Protein AF-A0AAU4UIJ8-F1 (afdb_monomer)

Nearest PDB structures (foldseek):
  6nci-assembly1_B  TM=4.432E-01  e=9.872E+00  Bacillus cereus ATCC 14579

Sequence (89 aa):
MSRSPRGSVTATRRHAFIPVGACWLNLQEGWWRIFRKAALAGRSFANRDDIEYATTLATDQLNAHANPWIWGRPAPSTRLLRRRYVYTV

Structure (mmCIF, N/CA/C/O backbone):
data_AF-A0AAU4UIJ8-F1
#
_entry.id   AF-A0AAU4UIJ8-F1
#
loop_
_atom_site.group_PDB
_atom_site.id
_atom_site.type_symbol
_atom_site.label_atom_id
_atom_site.label_alt_id
_atom_site.label_comp_id
_atom_site.label_asym_id
_atom_site.label_entity_id
_atom_site.label_seq_id
_atom_site.pdbx_PDB_ins_code
_atom_site.Cartn_x
_atom_site.Cartn_y
_atom_site.Cartn_z
_atom_site.occupancy
_atom_site.B_iso_or_equiv
_atom_site.auth_seq_id
_atom_site.auth_comp_id
_atom_site.auth_asym_id
_atom_site.auth_atom_id
_atom_site.pdbx_PDB_model_num
ATOM 1 N N . MET A 1 1 ? -45.424 24.522 -6.297 1.00 42.78 1 MET A N 1
ATOM 2 C CA . MET A 1 1 ? -44.789 23.437 -5.518 1.00 42.78 1 MET A CA 1
ATOM 3 C C . MET A 1 1 ? -43.430 23.146 -6.152 1.00 42.78 1 MET A C 1
ATOM 5 O O . MET A 1 1 ? -43.377 22.449 -7.149 1.00 42.78 1 MET A O 1
ATOM 9 N N . SER A 1 2 ? -42.353 23.779 -5.679 1.00 39.91 2 SER A N 1
ATOM 10 C CA . SER A 1 2 ? -40.987 23.555 -6.184 1.00 39.91 2 SER A CA 1
ATOM 11 C C . SER A 1 2 ? -40.021 23.715 -5.012 1.00 39.91 2 SER A C 1
ATOM 13 O O . SER A 1 2 ? -39.912 24.802 -4.447 1.00 39.91 2 SER A O 1
ATOM 15 N N . ARG A 1 3 ? -39.414 22.612 -4.560 1.00 43.72 3 ARG A N 1
ATOM 16 C CA . ARG A 1 3 ? -38.373 22.626 -3.524 1.00 43.72 3 ARG A CA 1
ATOM 17 C C . ARG A 1 3 ? -37.015 22.666 -4.224 1.00 43.72 3 ARG A C 1
ATOM 19 O O . ARG A 1 3 ? -36.647 21.723 -4.914 1.00 43.72 3 ARG A O 1
ATOM 26 N N . SER A 1 4 ? -36.315 23.780 -4.027 1.00 52.09 4 SER A N 1
ATOM 27 C CA . SER A 1 4 ? -34.948 24.056 -4.482 1.00 52.09 4 SER A CA 1
ATOM 28 C C . SER A 1 4 ? -33.938 23.029 -3.926 1.00 52.09 4 SER A C 1
ATOM 30 O O . SER A 1 4 ? -34.114 22.576 -2.787 1.00 52.09 4 SER A O 1
ATOM 32 N N . PRO A 1 5 ? -32.900 22.620 -4.683 1.00 57.75 5 PRO A N 1
ATOM 33 C CA . PRO A 1 5 ? -32.004 21.552 -4.268 1.00 57.75 5 PRO A CA 1
ATOM 34 C C . PRO A 1 5 ? -30.943 22.039 -3.269 1.00 57.75 5 PRO A C 1
ATOM 36 O O . PRO A 1 5 ? -30.261 23.035 -3.477 1.00 57.75 5 PRO A O 1
ATOM 39 N N . ARG A 1 6 ? -30.845 21.272 -2.176 1.00 54.88 6 ARG A N 1
ATOM 40 C CA . ARG A 1 6 ? -29.723 21.064 -1.242 1.00 54.88 6 ARG A CA 1
ATOM 41 C C . ARG A 1 6 ? -28.488 21.956 -1.447 1.00 54.88 6 ARG A C 1
ATOM 43 O O . ARG A 1 6 ? -27.760 21.804 -2.422 1.00 54.88 6 ARG A O 1
ATOM 50 N N . GLY A 1 7 ? -28.220 22.791 -0.439 1.00 53.38 7 GLY A N 1
ATOM 51 C CA . GLY A 1 7 ? -27.010 23.598 -0.322 1.00 53.38 7 GLY A CA 1
ATOM 52 C C . GLY A 1 7 ? -25.738 22.777 -0.532 1.00 53.38 7 GLY A C 1
ATOM 53 O O . GLY A 1 7 ? -25.531 21.731 0.083 1.00 53.38 7 GLY A O 1
ATOM 54 N N . SER A 1 8 ? -24.894 23.278 -1.425 1.00 57.69 8 SER A N 1
ATOM 55 C CA . SER A 1 8 ? -23.536 22.817 -1.665 1.00 57.69 8 SER A CA 1
ATOM 56 C C . SER A 1 8 ? -22.707 22.995 -0.393 1.00 57.69 8 SER A C 1
ATOM 58 O O . SER A 1 8 ? -22.346 24.113 -0.029 1.00 57.69 8 SER A O 1
ATOM 60 N N . VAL A 1 9 ? -22.420 21.895 0.303 1.00 64.94 9 VAL A N 1
ATOM 61 C CA . VAL A 1 9 ? -21.462 21.891 1.411 1.00 64.94 9 VAL A CA 1
ATOM 62 C C . VAL A 1 9 ? -20.071 22.058 0.809 1.00 64.94 9 VAL A C 1
ATOM 64 O O . VAL A 1 9 ? -19.483 21.107 0.296 1.00 64.94 9 VAL A O 1
ATOM 67 N N . THR A 1 10 ? -19.542 23.276 0.849 1.00 66.56 10 THR A N 1
ATOM 68 C CA . THR A 1 10 ? -18.139 23.537 0.533 1.00 66.56 10 THR A CA 1
ATOM 69 C C . THR A 1 10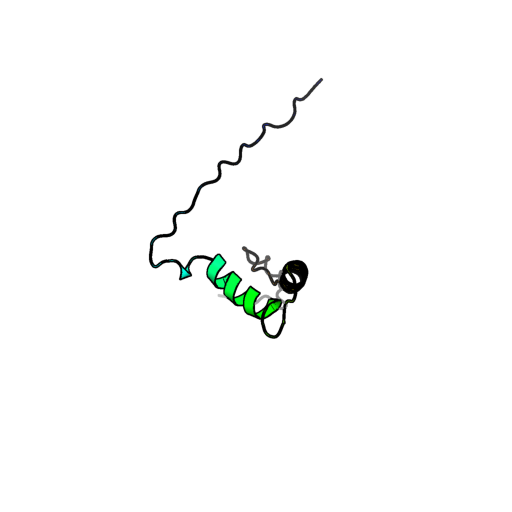 ? -17.295 22.887 1.628 1.00 66.56 10 THR A C 1
ATOM 71 O O . THR A 1 10 ? -17.204 23.395 2.743 1.00 66.56 10 THR A O 1
ATOM 74 N N . ALA A 1 11 ? -16.726 21.713 1.354 1.00 73.12 11 ALA A N 1
ATOM 75 C CA . ALA A 1 11 ? -15.867 21.023 2.307 1.00 73.12 11 ALA A CA 1
ATOM 76 C C . ALA A 1 11 ? -14.554 21.807 2.482 1.00 73.12 11 ALA A C 1
ATOM 78 O O . ALA A 1 11 ? -13.641 21.705 1.662 1.00 73.12 11 ALA A O 1
ATOM 79 N N . THR A 1 12 ? -14.447 22.599 3.550 1.00 78.25 12 THR A N 1
ATOM 80 C CA . THR A 1 12 ? -13.202 23.286 3.914 1.00 78.25 12 THR A CA 1
ATOM 81 C C . THR A 1 12 ? -12.149 22.250 4.310 1.00 78.25 12 THR A C 1
ATOM 83 O O . THR A 1 12 ? -12.187 21.706 5.416 1.00 78.25 12 THR A O 1
ATOM 86 N N . ARG A 1 13 ? -11.197 21.959 3.413 1.00 81.12 13 ARG A N 1
ATOM 87 C CA . ARG A 1 13 ? -10.030 21.125 3.740 1.00 81.12 13 ARG A CA 1
ATOM 88 C C . ARG A 1 13 ? -9.180 21.837 4.786 1.00 81.12 13 ARG A C 1
ATOM 90 O O . ARG A 1 13 ? -8.726 22.955 4.566 1.00 81.12 13 ARG A O 1
ATOM 97 N N . ARG A 1 14 ? -8.936 21.165 5.909 1.00 84.19 14 ARG A N 1
ATOM 98 C CA . ARG A 1 14 ? -7.965 21.602 6.915 1.00 84.19 14 ARG A CA 1
ATOM 99 C C . ARG A 1 14 ? -6.646 20.888 6.652 1.00 84.19 14 ARG A C 1
ATOM 1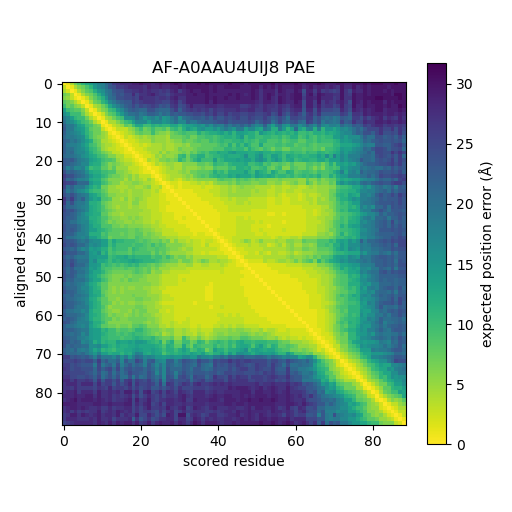01 O O . ARG A 1 14 ? -6.622 19.666 6.532 1.00 84.19 14 ARG A O 1
ATOM 108 N N . HIS A 1 15 ? -5.572 21.655 6.523 1.00 82.69 15 HIS A N 1
ATOM 109 C CA . HIS A 1 15 ? -4.228 21.117 6.362 1.00 82.69 15 HIS A CA 1
ATOM 110 C C . HIS A 1 15 ? -3.652 20.750 7.734 1.00 82.69 15 HIS A C 1
ATOM 112 O O . HIS A 1 15 ? -3.697 21.562 8.657 1.00 82.69 15 HIS A O 1
ATOM 118 N N . ALA A 1 16 ? -3.117 19.536 7.864 1.00 82.12 16 ALA A N 1
ATOM 119 C CA . ALA A 1 16 ? -2.392 19.099 9.050 1.00 82.12 16 ALA A CA 1
ATOM 120 C C . ALA A 1 16 ? -0.888 19.258 8.799 1.00 82.12 16 ALA A C 1
ATOM 122 O O . ALA A 1 16 ? -0.320 18.559 7.962 1.00 82.12 16 ALA A O 1
ATOM 123 N N . PHE A 1 17 ? -0.260 20.191 9.513 1.00 85.75 17 PHE A N 1
ATOM 124 C CA . PHE A 1 17 ? 1.188 20.375 9.481 1.00 85.75 17 PHE A CA 1
ATOM 125 C C . PHE A 1 17 ? 1.885 19.234 10.235 1.00 85.75 17 PHE A C 1
ATOM 127 O O . PHE A 1 17 ? 1.470 18.880 11.340 1.00 85.75 17 PHE A O 1
ATOM 134 N N . ILE A 1 18 ? 2.955 18.682 9.656 1.00 81.94 18 ILE A N 1
ATOM 135 C CA . ILE A 1 18 ? 3.790 17.657 10.294 1.00 81.94 18 ILE A CA 1
ATOM 136 C C . ILE A 1 18 ? 5.120 18.310 10.691 1.00 81.94 18 ILE A C 1
ATOM 138 O O . ILE A 1 18 ? 5.849 18.764 9.807 1.00 81.94 18 ILE A O 1
ATOM 142 N N . PRO A 1 19 ? 5.459 18.372 11.990 1.00 82.56 19 PRO A N 1
ATOM 143 C CA . PRO A 1 19 ? 6.715 18.958 12.431 1.00 82.56 19 PRO A CA 1
ATOM 144 C C . PRO A 1 19 ? 7.918 18.099 12.020 1.00 82.56 19 PRO A C 1
ATOM 146 O O . PRO A 1 19 ? 7.823 16.884 11.821 1.00 82.56 19 PRO A O 1
ATOM 149 N N . VAL A 1 20 ? 9.081 18.740 11.924 1.00 82.50 20 VAL A N 1
ATOM 150 C CA . VAL A 1 20 ? 10.352 18.071 11.618 1.00 82.50 20 VAL A CA 1
ATOM 151 C C . VAL A 1 20 ? 10.641 16.999 12.679 1.00 82.50 20 VAL A C 1
ATOM 153 O O . VAL A 1 20 ? 10.456 17.231 13.870 1.00 82.50 20 VAL A O 1
ATOM 156 N N . GLY A 1 21 ? 11.056 15.803 12.247 1.00 80.12 21 GLY A N 1
ATOM 157 C CA . GLY A 1 21 ? 11.305 14.651 13.128 1.00 80.12 21 GLY A CA 1
ATOM 158 C C . GLY A 1 21 ? 10.071 13.795 13.443 1.00 80.12 21 GLY A C 1
ATOM 159 O O . GLY A 1 21 ? 10.212 12.686 13.952 1.00 80.12 21 GLY A O 1
ATOM 160 N N . ALA A 1 22 ? 8.868 14.242 13.070 1.00 82.81 22 ALA A N 1
ATOM 161 C CA . ALA A 1 22 ? 7.635 13.465 13.194 1.00 82.81 22 ALA A CA 1
ATOM 162 C C . ALA A 1 22 ? 7.250 12.723 11.900 1.00 82.81 22 ALA A C 1
ATOM 164 O O . ALA A 1 22 ? 6.101 12.317 11.741 1.00 82.81 22 ALA A O 1
ATOM 165 N N . CYS A 1 23 ? 8.188 12.515 10.964 1.00 78.00 23 CYS A N 1
ATOM 166 C CA . CYS A 1 23 ? 7.898 11.812 9.705 1.00 78.00 23 CYS A CA 1
ATOM 167 C C . CYS A 1 23 ? 7.420 10.367 9.925 1.00 78.00 23 CYS A C 1
ATOM 169 O O . CYS A 1 23 ? 6.697 9.834 9.095 1.00 78.00 23 CYS A O 1
ATOM 171 N N . TRP A 1 24 ? 7.737 9.757 11.071 1.00 76.69 24 TRP A N 1
ATOM 172 C CA . TRP A 1 24 ? 7.239 8.435 11.455 1.00 76.69 24 TRP A CA 1
ATOM 173 C C . TRP A 1 24 ? 5.721 8.403 11.715 1.00 76.69 24 TRP A C 1
ATOM 175 O O . TRP A 1 24 ? 5.117 7.337 11.622 1.00 76.69 24 TRP A O 1
ATOM 185 N N . LEU A 1 25 ? 5.093 9.556 11.999 1.00 75.94 25 LEU A N 1
ATOM 186 C CA . LEU A 1 25 ? 3.631 9.706 12.050 1.00 75.94 25 LEU A CA 1
ATOM 187 C C . LEU A 1 25 ? 3.013 9.858 10.655 1.00 75.94 25 LEU A C 1
ATOM 189 O O . LEU A 1 25 ? 1.791 9.804 10.509 1.00 75.94 25 LEU A O 1
ATOM 193 N N . ASN A 1 26 ? 3.832 10.064 9.621 1.00 83.69 26 ASN A N 1
ATOM 194 C CA . ASN A 1 26 ? 3.342 10.179 8.264 1.00 83.69 26 ASN A CA 1
ATOM 195 C C . ASN A 1 26 ? 3.009 8.785 7.717 1.00 83.69 26 ASN A C 1
ATOM 197 O O . ASN A 1 26 ? 3.882 7.954 7.466 1.00 83.69 26 ASN A O 1
ATOM 201 N N . LEU A 1 27 ? 1.719 8.555 7.476 1.00 83.06 27 LEU A N 1
ATOM 202 C CA . LEU A 1 27 ? 1.214 7.332 6.860 1.00 83.06 27 LEU A CA 1
ATOM 203 C C . LEU A 1 27 ? 1.869 7.038 5.497 1.00 83.06 27 LEU A C 1
ATOM 205 O O . LEU A 1 27 ? 1.997 5.872 5.128 1.00 83.06 27 LEU A O 1
ATOM 209 N N . GLN A 1 28 ? 2.316 8.066 4.770 1.00 85.81 28 GLN A N 1
ATOM 210 C CA . GLN A 1 28 ? 2.985 7.923 3.475 1.00 85.81 28 GLN A CA 1
ATOM 211 C C . GLN A 1 28 ? 4.286 7.119 3.591 1.00 85.81 28 GLN A C 1
ATOM 213 O O . GLN A 1 28 ? 4.535 6.272 2.739 1.00 85.81 28 GLN A O 1
ATOM 218 N N . GLU A 1 29 ? 5.074 7.299 4.656 1.00 87.31 29 GLU A N 1
ATOM 219 C CA . GLU A 1 29 ? 6.328 6.551 4.859 1.00 87.31 29 GLU A CA 1
ATOM 220 C C . GLU A 1 29 ? 6.061 5.059 5.094 1.00 87.31 29 GLU A C 1
ATOM 222 O O . GLU A 1 29 ? 6.673 4.177 4.479 1.00 87.31 29 GLU A O 1
ATOM 227 N N . GLY A 1 30 ? 5.084 4.761 5.958 1.00 89.12 30 GLY A N 1
ATOM 228 C CA . GLY A 1 30 ? 4.646 3.390 6.220 1.00 89.12 30 GLY A CA 1
ATOM 229 C C . GLY A 1 30 ? 4.091 2.721 4.963 1.00 89.12 30 GLY A C 1
ATOM 230 O O . GLY A 1 30 ? 4.432 1.571 4.665 1.00 89.12 30 GLY A O 1
ATOM 231 N N . TRP A 1 31 ? 3.293 3.462 4.196 1.00 89.81 31 TRP A N 1
ATOM 232 C CA . TRP A 1 31 ? 2.728 2.992 2.939 1.00 89.81 31 TRP A CA 1
ATOM 233 C C . TRP A 1 31 ? 3.804 2.700 1.893 1.00 89.81 31 TRP A C 1
ATOM 235 O O . TRP A 1 31 ? 3.806 1.616 1.308 1.00 89.81 31 TRP A O 1
ATOM 245 N N . TRP A 1 32 ? 4.789 3.586 1.734 1.00 91.88 32 TRP A N 1
ATOM 246 C CA . TRP A 1 32 ? 5.906 3.375 0.812 1.00 91.88 32 TRP A CA 1
ATOM 247 C C . TRP A 1 32 ? 6.694 2.107 1.115 1.00 91.88 32 TRP A C 1
ATOM 249 O O . TRP A 1 32 ? 7.129 1.404 0.198 1.00 91.88 32 TRP A O 1
ATOM 259 N N . ARG A 1 33 ? 6.878 1.770 2.393 1.00 92.12 33 ARG A N 1
ATOM 260 C CA . ARG A 1 33 ? 7.549 0.522 2.770 1.00 92.12 33 ARG A CA 1
ATOM 261 C C . ARG A 1 33 ? 6.770 -0.712 2.306 1.00 92.12 33 ARG A C 1
ATOM 263 O O . ARG A 1 33 ? 7.383 -1.648 1.794 1.00 92.12 33 ARG A O 1
ATOM 270 N N . ILE A 1 34 ? 5.448 -0.711 2.473 1.00 92.62 34 ILE A N 1
ATOM 271 C CA . ILE A 1 34 ? 4.572 -1.814 2.045 1.00 92.62 34 ILE A CA 1
ATOM 272 C C . ILE A 1 34 ? 4.562 -1.910 0.518 1.00 92.62 34 ILE A C 1
ATOM 274 O O . ILE A 1 34 ? 4.813 -2.980 -0.035 1.00 92.62 34 ILE A O 1
ATOM 278 N N . PHE A 1 35 ? 4.356 -0.780 -0.155 1.00 92.50 35 PHE A N 1
ATOM 279 C CA . PHE A 1 35 ? 4.286 -0.701 -1.606 1.00 92.50 35 PHE A CA 1
ATOM 280 C C . PHE A 1 35 ? 5.567 -1.193 -2.283 1.00 92.50 35 PHE A C 1
ATOM 282 O O . PHE A 1 35 ? 5.503 -2.040 -3.169 1.00 92.50 35 PHE A O 1
ATOM 289 N N . ARG A 1 36 ? 6.750 -0.747 -1.835 1.00 93.50 36 ARG A N 1
ATOM 290 C CA . ARG A 1 36 ? 8.026 -1.196 -2.423 1.00 93.50 36 ARG A CA 1
ATOM 291 C C . ARG A 1 36 ? 8.202 -2.709 -2.331 1.00 93.50 36 ARG A C 1
ATOM 293 O O . ARG A 1 36 ? 8.696 -3.324 -3.271 1.00 93.50 36 ARG A O 1
ATOM 300 N N . LYS A 1 37 ? 7.771 -3.311 -1.219 1.00 94.19 37 LYS A N 1
ATOM 301 C CA . LYS A 1 37 ? 7.813 -4.765 -1.038 1.00 94.19 37 LYS A CA 1
ATOM 302 C C . LYS A 1 37 ? 6.825 -5.488 -1.959 1.00 94.19 37 LYS A C 1
ATOM 304 O O . LYS A 1 37 ? 7.167 -6.541 -2.478 1.00 94.19 37 LYS A O 1
ATOM 309 N N . ALA A 1 38 ? 5.621 -4.950 -2.138 1.00 93.12 38 ALA A N 1
ATOM 310 C CA . ALA A 1 38 ? 4.569 -5.590 -2.926 1.00 93.12 38 ALA A CA 1
ATOM 311 C C . ALA A 1 38 ? 4.761 -5.415 -4.444 1.00 93.12 38 ALA A C 1
ATOM 313 O O . ALA A 1 38 ? 4.630 -6.375 -5.201 1.00 93.12 38 ALA A O 1
ATOM 314 N N . ALA A 1 39 ? 5.087 -4.200 -4.884 1.00 93.12 39 ALA A N 1
ATOM 315 C CA . ALA A 1 39 ? 5.098 -3.821 -6.294 1.00 93.12 39 ALA A CA 1
ATOM 316 C C . ALA A 1 39 ? 6.483 -3.933 -6.946 1.00 93.12 39 ALA A C 1
ATOM 318 O O . ALA A 1 39 ? 6.589 -4.351 -8.096 1.00 93.12 39 ALA A O 1
ATOM 319 N N . LEU A 1 40 ? 7.547 -3.553 -6.227 1.00 92.12 40 LEU A N 1
ATOM 320 C CA . LEU A 1 40 ? 8.862 -3.303 -6.837 1.00 92.12 40 LEU A CA 1
ATOM 321 C C . LEU A 1 40 ? 9.902 -4.388 -6.535 1.00 92.12 40 LEU A C 1
ATOM 323 O O . LEU A 1 40 ? 10.832 -4.587 -7.314 1.00 92.12 40 LEU A O 1
ATOM 327 N N . ALA A 1 41 ? 9.775 -5.095 -5.411 1.00 92.75 41 ALA A N 1
ATOM 328 C CA . ALA A 1 41 ? 10.747 -6.106 -5.015 1.00 92.75 41 ALA A CA 1
ATOM 329 C C . ALA A 1 41 ? 10.813 -7.256 -6.038 1.00 92.75 41 ALA A C 1
ATOM 331 O O . ALA A 1 41 ? 9.814 -7.916 -6.319 1.00 92.75 41 ALA A O 1
ATOM 332 N N . GLY A 1 42 ? 12.010 -7.497 -6.584 1.00 88.31 42 GLY A N 1
ATOM 333 C CA . GLY A 1 42 ? 12.276 -8.599 -7.514 1.00 88.31 42 GLY A CA 1
ATOM 334 C C . GLY A 1 42 ? 11.719 -8.411 -8.930 1.00 88.31 42 GLY A C 1
ATOM 335 O O . GLY A 1 42 ? 11.725 -9.370 -9.698 1.00 88.31 42 GLY A O 1
ATOM 336 N N . ARG A 1 43 ? 11.233 -7.214 -9.290 1.00 87.25 43 ARG A N 1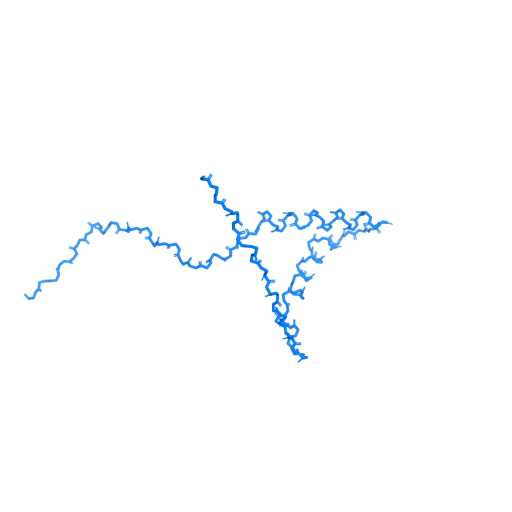
ATOM 337 C CA . ARG A 1 43 ? 10.817 -6.881 -10.662 1.00 87.25 43 ARG A CA 1
ATOM 338 C C . ARG A 1 43 ? 11.884 -6.041 -11.362 1.00 87.25 43 ARG A C 1
ATOM 340 O O . ARG A 1 43 ? 12.510 -5.186 -10.743 1.00 87.25 43 ARG A O 1
ATOM 347 N N . SER A 1 44 ? 12.058 -6.284 -12.659 1.00 90.38 44 SER A N 1
ATOM 348 C CA . SER A 1 44 ? 12.780 -5.390 -13.565 1.00 90.38 44 SER A CA 1
ATOM 349 C C . SER A 1 44 ? 11.754 -4.630 -14.398 1.00 90.38 44 SER A C 1
ATOM 351 O O . SER A 1 44 ? 10.785 -5.233 -14.856 1.00 90.38 44 SER A O 1
ATOM 353 N N . PHE A 1 45 ? 11.961 -3.329 -14.572 1.00 92.06 45 PHE A N 1
ATOM 354 C CA . PHE A 1 45 ? 11.071 -2.449 -15.325 1.00 92.06 45 PHE A CA 1
ATOM 355 C C . PHE A 1 45 ? 11.819 -1.956 -16.559 1.00 92.06 45 PHE A C 1
ATOM 357 O O . PHE A 1 45 ? 12.924 -1.424 -16.429 1.00 92.06 45 PHE A O 1
ATOM 364 N N . ALA A 1 46 ? 11.245 -2.150 -17.743 1.00 91.75 46 ALA A N 1
ATOM 365 C CA . ALA A 1 46 ? 11.840 -1.698 -18.997 1.00 91.75 46 ALA A CA 1
ATOM 366 C C . ALA A 1 46 ? 11.288 -0.332 -19.416 1.00 91.75 46 ALA A C 1
ATOM 368 O O . ALA A 1 46 ? 11.969 0.438 -20.094 1.00 91.75 46 ALA A O 1
ATOM 369 N N . ASN A 1 47 ? 10.058 -0.025 -19.009 1.00 93.00 47 ASN A N 1
ATOM 370 C CA . ASN A 1 47 ? 9.369 1.200 -19.379 1.00 93.00 47 ASN A CA 1
ATOM 371 C C . ASN A 1 47 ? 8.501 1.730 -18.221 1.00 93.00 47 ASN A C 1
ATOM 373 O O . ASN A 1 47 ? 8.372 1.124 -17.155 1.00 93.00 47 ASN A O 1
ATOM 377 N N . ARG A 1 48 ? 7.926 2.917 -18.429 1.00 94.38 48 ARG A N 1
ATOM 378 C CA . ARG A 1 48 ? 7.023 3.557 -17.466 1.00 94.38 48 ARG A CA 1
ATOM 379 C C . ARG A 1 48 ? 5.747 2.739 -17.242 1.00 94.38 48 ARG A C 1
ATOM 381 O O . ARG A 1 48 ? 5.261 2.689 -16.114 1.00 94.38 48 ARG A O 1
ATOM 388 N N . ASP A 1 49 ? 5.229 2.117 -18.291 1.00 95.69 49 ASP A N 1
ATOM 389 C CA . ASP A 1 49 ? 3.958 1.394 -18.255 1.00 95.69 49 ASP A CA 1
ATOM 390 C C . ASP A 1 49 ? 4.056 0.150 -17.361 1.00 95.69 49 ASP A C 1
ATOM 392 O O . ASP A 1 49 ? 3.118 -0.164 -16.633 1.00 95.69 49 ASP A O 1
ATOM 396 N N . ASP A 1 50 ? 5.227 -0.492 -17.304 1.00 93.44 50 ASP A N 1
ATOM 397 C CA . ASP A 1 50 ? 5.516 -1.607 -16.401 1.00 93.44 50 ASP A CA 1
ATOM 398 C C . ASP A 1 50 ? 5.404 -1.174 -14.929 1.00 93.44 50 ASP A C 1
ATOM 400 O O . ASP A 1 50 ? 4.918 -1.927 -14.080 1.00 93.44 50 ASP A O 1
ATOM 404 N N . ILE A 1 51 ? 5.841 0.052 -14.616 1.00 93.50 51 ILE A N 1
ATOM 405 C CA . ILE A 1 51 ? 5.743 0.625 -13.267 1.00 93.50 51 ILE A CA 1
ATOM 406 C C . ILE A 1 51 ? 4.282 0.931 -12.942 1.00 93.50 51 ILE A C 1
ATOM 408 O O . ILE A 1 51 ? 3.822 0.607 -11.846 1.00 93.50 51 ILE A O 1
ATOM 412 N N . GLU A 1 52 ? 3.538 1.532 -13.871 1.00 95.81 52 GLU A N 1
ATOM 413 C CA . GLU A 1 52 ? 2.114 1.840 -13.692 1.00 95.81 52 GLU A CA 1
ATOM 414 C C . GLU A 1 52 ? 1.280 0.567 -13.505 1.00 95.81 52 GLU A C 1
ATOM 416 O O . GLU A 1 52 ? 0.466 0.472 -12.578 1.00 95.81 52 GLU A O 1
ATOM 421 N N . TYR A 1 53 ? 1.559 -0.455 -14.311 1.00 95.50 53 TYR A N 1
ATOM 422 C CA . TYR A 1 53 ? 0.934 -1.764 -14.201 1.00 95.50 53 TYR A CA 1
ATOM 423 C C . TYR A 1 53 ? 1.245 -2.430 -12.857 1.00 95.50 53 TYR A C 1
ATOM 425 O O . TYR A 1 53 ? 0.327 -2.834 -12.140 1.00 95.50 53 TYR A O 1
ATOM 433 N N . ALA A 1 54 ? 2.521 -2.497 -12.460 1.00 95.44 54 ALA A N 1
ATOM 434 C CA . ALA A 1 54 ? 2.907 -3.077 -11.174 1.00 95.44 54 ALA A CA 1
ATOM 435 C C . ALA A 1 54 ? 2.318 -2.302 -9.986 1.00 95.44 54 ALA A C 1
ATOM 437 O O . ALA A 1 54 ? 1.936 -2.906 -8.981 1.00 95.44 54 ALA A O 1
ATOM 438 N N . THR A 1 55 ? 2.201 -0.978 -10.110 1.00 95.00 55 THR A N 1
ATOM 439 C CA . THR A 1 55 ? 1.579 -0.114 -9.100 1.00 95.00 55 THR A CA 1
ATOM 440 C C . THR A 1 55 ? 0.102 -0.438 -8.932 1.00 95.00 55 THR A C 1
ATOM 442 O O . THR A 1 55 ? -0.363 -0.620 -7.803 1.00 95.00 55 THR A O 1
ATOM 445 N N . THR A 1 56 ? -0.621 -0.533 -10.048 1.00 96.12 56 THR A N 1
ATOM 446 C CA . THR A 1 56 ? -2.054 -0.840 -10.073 1.00 96.12 56 THR A CA 1
ATOM 447 C C . THR A 1 56 ? -2.305 -2.226 -9.493 1.00 96.12 56 THR A C 1
ATOM 449 O O . THR A 1 56 ? -3.032 -2.361 -8.512 1.00 96.12 56 THR A O 1
ATOM 452 N N . LEU A 1 57 ? -1.591 -3.236 -9.997 1.00 96.00 57 LEU A N 1
ATOM 453 C CA . LEU A 1 57 ? -1.722 -4.619 -9.547 1.00 96.00 57 LEU A CA 1
ATOM 454 C C . LEU A 1 57 ? -1.440 -4.777 -8.046 1.00 96.00 57 LEU A C 1
ATOM 456 O O . LEU A 1 57 ? -2.204 -5.430 -7.336 1.00 96.00 57 LEU A O 1
ATOM 460 N N . ALA A 1 58 ? -0.352 -4.186 -7.545 1.00 94.50 58 ALA A N 1
ATOM 461 C CA . ALA A 1 58 ? -0.014 -4.266 -6.126 1.00 94.50 58 ALA A CA 1
ATOM 462 C C . ALA A 1 58 ? -1.046 -3.545 -5.251 1.00 94.50 58 ALA A C 1
ATOM 464 O O . ALA A 1 58 ? -1.373 -4.022 -4.165 1.00 94.50 58 ALA A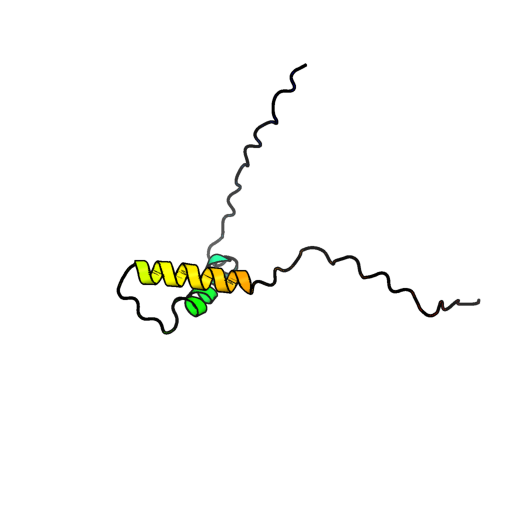 O 1
ATOM 465 N N . THR A 1 59 ? -1.569 -2.412 -5.720 1.00 94.88 59 THR A N 1
ATOM 466 C CA . THR A 1 59 ? -2.610 -1.660 -5.010 1.00 94.88 59 THR A CA 1
ATOM 467 C C . THR A 1 59 ? -3.902 -2.466 -4.922 1.00 94.88 59 THR A C 1
ATOM 469 O O . THR A 1 59 ? -4.464 -2.592 -3.833 1.00 94.88 59 THR A O 1
ATOM 472 N N . ASP A 1 60 ? -4.328 -3.084 -6.022 1.00 95.69 60 ASP A N 1
ATOM 473 C CA . ASP A 1 60 ? -5.517 -3.938 -6.064 1.00 95.69 60 ASP A CA 1
ATOM 474 C C . ASP A 1 60 ? -5.379 -5.147 -5.137 1.00 95.69 60 ASP A C 1
ATOM 476 O O . ASP A 1 60 ? -6.284 -5.438 -4.355 1.00 95.69 60 ASP A O 1
ATOM 480 N N . GLN A 1 61 ? -4.219 -5.808 -5.148 1.00 93.62 61 GLN A N 1
ATOM 481 C CA . GLN A 1 61 ? -3.928 -6.920 -4.240 1.00 93.62 61 GLN A CA 1
ATOM 482 C C . GLN A 1 61 ? -3.964 -6.483 -2.771 1.00 93.62 61 GLN A C 1
ATOM 484 O O . GLN A 1 61 ? -4.578 -7.150 -1.936 1.00 93.62 61 GLN A O 1
ATOM 489 N N . LEU A 1 62 ? -3.334 -5.353 -2.438 1.00 92.69 62 LEU A N 1
ATOM 490 C CA . LEU A 1 62 ? -3.329 -4.828 -1.071 1.00 92.69 62 LEU A CA 1
ATOM 491 C C . LEU A 1 62 ? -4.738 -4.445 -0.604 1.00 92.69 62 LEU A C 1
ATOM 493 O O . LEU A 1 62 ? -5.080 -4.716 0.546 1.00 92.69 62 LEU A O 1
ATOM 497 N N . ASN A 1 63 ? -5.565 -3.881 -1.486 1.00 91.12 63 ASN A N 1
ATOM 498 C CA . ASN A 1 63 ? -6.960 -3.554 -1.189 1.00 91.12 63 ASN A CA 1
ATOM 499 C C . ASN A 1 63 ? -7.830 -4.807 -1.029 1.00 91.12 63 ASN A C 1
ATOM 501 O O . ASN A 1 63 ? -8.639 -4.868 -0.106 1.00 91.12 63 ASN A O 1
ATOM 505 N N . ALA A 1 64 ? -7.644 -5.824 -1.873 1.00 93.88 64 ALA A N 1
ATOM 506 C CA . ALA A 1 64 ? -8.387 -7.083 -1.792 1.00 93.88 64 ALA A CA 1
ATOM 507 C C . ALA A 1 64 ? -8.115 -7.846 -0.484 1.00 93.88 64 ALA A C 1
ATOM 509 O O . ALA A 1 64 ? -8.997 -8.527 0.037 1.00 93.88 64 ALA A O 1
ATOM 510 N N . HIS A 1 65 ? -6.904 -7.717 0.062 1.00 89.19 65 HIS A N 1
ATOM 511 C CA . HIS A 1 65 ? -6.504 -8.335 1.327 1.00 89.19 65 HIS A CA 1
ATOM 512 C C . HIS A 1 65 ? -6.594 -7.391 2.536 1.00 89.19 65 HIS A C 1
ATOM 514 O O . HIS A 1 65 ? -6.196 -7.770 3.644 1.00 89.19 65 HIS A O 1
ATOM 520 N N . ALA A 1 66 ? -7.098 -6.168 2.356 1.00 88.00 66 ALA A N 1
ATOM 521 C CA . ALA A 1 66 ? -7.219 -5.215 3.445 1.00 88.00 66 ALA A CA 1
ATOM 522 C C . ALA A 1 66 ? -8.264 -5.701 4.459 1.00 88.00 66 ALA A C 1
ATOM 524 O O . ALA A 1 66 ? -9.431 -5.896 4.133 1.00 88.00 66 ALA A O 1
ATOM 525 N N . ASN A 1 67 ? -7.846 -5.842 5.718 1.00 84.44 67 ASN A N 1
ATOM 526 C CA . ASN A 1 67 ? -8.744 -6.051 6.851 1.00 84.44 67 ASN A CA 1
ATOM 527 C C . ASN A 1 67 ? -8.872 -4.727 7.610 1.00 84.44 67 ASN A C 1
ATOM 529 O O . ASN A 1 67 ? -8.076 -4.472 8.521 1.00 84.44 67 ASN A O 1
ATOM 533 N N . PRO A 1 68 ? -9.802 -3.840 7.210 1.00 81.50 68 PRO A N 1
ATOM 534 C CA . PRO A 1 68 ? -9.921 -2.533 7.827 1.00 81.50 68 PRO A CA 1
ATOM 535 C C . PRO A 1 68 ? -10.299 -2.692 9.297 1.00 81.50 68 PRO A C 1
ATOM 537 O O . PRO A 1 68 ? -11.237 -3.407 9.653 1.00 81.50 68 PRO A O 1
ATOM 540 N N . TRP A 1 69 ? -9.577 -1.984 10.159 1.00 73.31 69 TRP A N 1
ATOM 541 C CA . TRP A 1 69 ? -9.992 -1.834 11.542 1.00 73.31 69 TRP A CA 1
ATOM 542 C C . TRP A 1 69 ? -11.264 -0.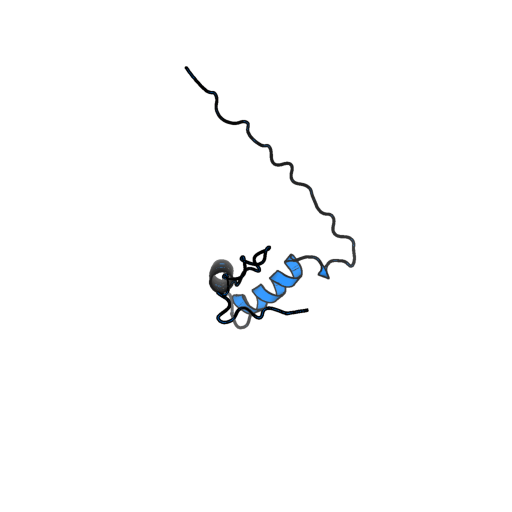985 11.584 1.00 73.31 69 TRP A C 1
ATOM 544 O O . TRP A 1 69 ? -11.237 0.218 11.313 1.00 73.31 69 TRP A O 1
ATOM 554 N N . ILE A 1 70 ? -12.387 -1.617 11.913 1.00 79.06 70 ILE A N 1
ATOM 555 C CA . ILE A 1 70 ? -13.672 -0.938 12.055 1.00 79.06 70 ILE A CA 1
ATOM 556 C C . ILE A 1 70 ? -13.678 -0.219 13.406 1.00 79.06 70 ILE A C 1
ATOM 558 O O . ILE A 1 70 ? -13.528 -0.835 14.462 1.00 79.06 70 ILE A O 1
ATOM 562 N N . TRP A 1 71 ? -13.850 1.101 13.381 1.00 76.56 71 TRP A N 1
ATOM 563 C CA . TRP A 1 71 ? -14.078 1.869 14.600 1.00 76.56 71 TRP A CA 1
ATOM 564 C C . TRP A 1 71 ? -15.466 1.553 15.167 1.00 76.56 71 TRP A C 1
ATOM 566 O O . TRP A 1 71 ? -16.478 1.751 14.501 1.00 76.56 71 TRP A O 1
ATOM 576 N N . GLY A 1 72 ? -15.492 1.076 16.414 1.00 77.06 72 GLY A N 1
ATOM 577 C CA . GLY A 1 72 ? -16.692 0.590 17.097 1.00 77.06 72 GLY A CA 1
ATOM 578 C C . GLY A 1 72 ? -16.700 -0.935 17.181 1.00 77.06 72 GLY A C 1
ATOM 579 O O . GLY A 1 72 ? -16.567 -1.630 16.178 1.00 77.06 72 GLY A O 1
ATOM 580 N N . ARG A 1 73 ? -16.846 -1.484 18.395 1.00 65.69 73 ARG A N 1
ATOM 581 C CA . ARG A 1 73 ? -17.095 -2.923 18.533 1.00 65.69 73 ARG A CA 1
ATOM 582 C C . ARG A 1 73 ? -18.483 -3.206 17.948 1.00 65.69 73 ARG A C 1
ATOM 584 O O . ARG A 1 73 ? -19.425 -2.541 18.386 1.00 65.69 73 ARG A O 1
ATOM 591 N N . PRO A 1 74 ? -18.652 -4.170 17.023 1.00 71.81 74 PRO A N 1
ATOM 592 C CA . PRO A 1 74 ? -19.989 -4.670 16.735 1.00 71.81 74 PRO A CA 1
ATOM 593 C C . PRO A 1 74 ? -20.617 -5.107 18.061 1.00 71.81 74 PRO A C 1
ATOM 595 O O . PRO A 1 74 ? -19.921 -5.661 18.922 1.00 71.81 74 PRO A O 1
ATOM 598 N N . ALA A 1 75 ? -21.900 -4.791 18.258 1.00 73.62 75 ALA A N 1
ATOM 599 C CA . ALA A 1 75 ? -22.604 -5.166 19.476 1.00 73.62 75 ALA A CA 1
ATOM 600 C C . ALA A 1 75 ? -22.372 -6.669 19.718 1.00 73.62 75 ALA A C 1
ATOM 602 O O . ALA A 1 75 ? -22.583 -7.458 18.790 1.00 73.62 75 ALA A O 1
ATOM 603 N N . PRO A 1 76 ? -21.879 -7.079 20.904 1.00 75.44 76 PRO A N 1
ATOM 604 C CA . PRO A 1 76 ? -21.675 -8.489 21.191 1.00 75.44 76 PRO A CA 1
ATOM 605 C C . PRO A 1 76 ? -22.974 -9.230 20.895 1.00 75.44 76 PRO A C 1
ATOM 607 O O . PRO A 1 76 ? -24.032 -8.790 21.348 1.00 75.44 76 PRO A O 1
ATOM 610 N N . SER A 1 77 ? -22.909 -10.336 20.146 1.00 75.56 77 SER A N 1
ATOM 611 C CA . SER A 1 77 ? -24.087 -11.181 19.941 1.00 75.56 77 SER A CA 1
ATOM 612 C C . SER A 1 77 ? -24.698 -11.461 21.310 1.00 75.56 77 SER A C 1
ATOM 614 O O . SER A 1 77 ? -23.972 -11.926 22.199 1.00 75.56 77 SER A O 1
ATOM 616 N N . THR A 1 78 ? -25.981 -11.157 21.505 1.00 78.00 78 THR A N 1
ATOM 617 C CA . THR A 1 78 ? -26.659 -11.375 22.782 1.00 78.00 78 THR A CA 1
ATOM 618 C C . THR A 1 78 ? -26.550 -12.853 23.135 1.00 78.00 78 THR A C 1
ATOM 620 O O . THR A 1 78 ? -27.269 -13.695 22.601 1.00 78.00 78 THR A O 1
ATOM 623 N N . ARG A 1 79 ? -25.600 -13.202 24.007 1.00 74.88 79 ARG A N 1
ATOM 624 C CA . ARG A 1 79 ? -25.486 -14.558 24.531 1.00 74.88 79 ARG A CA 1
ATOM 625 C C . ARG A 1 79 ? -26.724 -14.785 25.384 1.00 74.88 79 ARG A C 1
ATOM 627 O O . ARG A 1 79 ? -26.853 -14.187 26.448 1.00 74.88 79 ARG A O 1
ATOM 634 N N . LEU A 1 80 ? -27.628 -15.645 24.922 1.00 74.38 80 LEU A N 1
ATOM 635 C CA . LEU A 1 80 ? -28.667 -16.191 25.785 1.00 74.38 80 LEU A CA 1
ATOM 636 C C . LEU A 1 80 ? -27.951 -16.968 26.895 1.00 74.38 80 LEU A C 1
ATOM 638 O O . LEU A 1 80 ? -27.312 -17.992 26.643 1.00 74.38 80 LEU A O 1
ATOM 642 N N . LEU A 1 81 ? -27.984 -16.439 28.118 1.00 72.06 81 LEU A N 1
ATOM 643 C CA . LEU A 1 81 ? -27.438 -17.123 29.283 1.00 72.06 81 LEU A CA 1
ATOM 644 C C . LEU A 1 81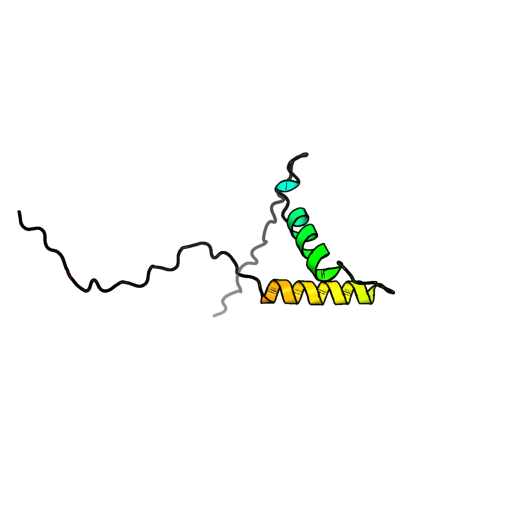 ? -28.193 -18.446 29.450 1.00 72.06 81 LEU A C 1
ATOM 646 O O . LEU A 1 81 ? -29.370 -18.452 29.797 1.00 72.06 81 LEU A O 1
ATOM 650 N N . ARG A 1 82 ? -27.512 -19.576 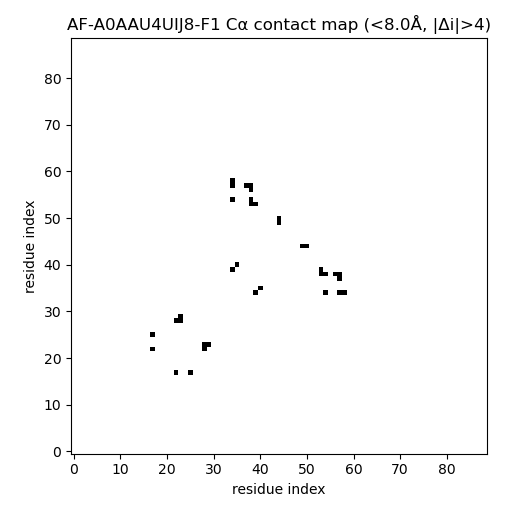29.218 1.00 67.12 82 ARG A N 1
ATOM 651 C CA . ARG A 1 82 ? -28.087 -20.921 29.411 1.00 67.12 82 ARG A CA 1
ATOM 652 C C . ARG A 1 82 ? -28.516 -21.188 30.855 1.00 67.12 82 ARG A C 1
ATOM 654 O O . ARG A 1 82 ? -29.332 -22.074 31.084 1.00 67.12 82 ARG A O 1
ATOM 661 N N . ARG A 1 83 ? -27.961 -20.460 31.829 1.00 70.69 83 ARG A N 1
ATOM 662 C CA . ARG A 1 83 ? -28.343 -20.539 33.241 1.00 70.69 83 ARG A CA 1
ATOM 663 C C . ARG A 1 83 ? -28.329 -19.154 33.867 1.00 70.69 83 ARG A C 1
ATOM 665 O O . ARG A 1 83 ? -27.358 -18.414 33.733 1.00 70.69 83 ARG A O 1
ATOM 672 N N . ARG A 1 84 ? -29.418 -18.832 34.557 1.00 67.62 84 ARG A N 1
ATOM 673 C CA . ARG A 1 84 ? -29.589 -17.618 35.349 1.00 67.62 84 ARG A CA 1
ATOM 674 C C . ARG A 1 84 ? -29.211 -17.977 36.785 1.00 67.62 84 ARG A C 1
ATOM 676 O O . ARG A 1 84 ? -29.981 -18.649 37.459 1.00 67.62 84 ARG A O 1
ATOM 683 N N . TY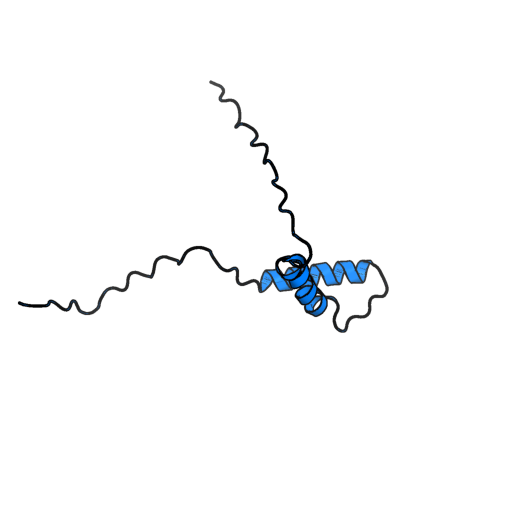R A 1 85 ? -28.005 -17.615 37.216 1.00 71.81 85 TYR A N 1
ATOM 684 C CA . TYR A 1 85 ? -27.647 -17.735 38.629 1.00 71.81 85 TYR A CA 1
ATOM 685 C C . TYR A 1 85 ? -28.382 -16.635 39.395 1.00 71.81 85 TYR A C 1
ATOM 687 O O . TYR A 1 85 ? -28.254 -15.456 39.069 1.00 71.81 85 TYR A O 1
ATOM 695 N N . VAL A 1 86 ? -29.197 -17.040 40.363 1.00 77.06 86 VAL A N 1
ATOM 696 C CA . VAL A 1 86 ? -29.864 -16.148 41.309 1.00 77.06 86 VAL A CA 1
ATOM 697 C C . VAL A 1 86 ? -29.096 -16.263 42.615 1.00 77.06 86 VAL A C 1
ATOM 699 O O . VAL A 1 86 ? -28.934 -17.367 43.129 1.00 77.06 86 VAL A O 1
ATOM 702 N N . TYR A 1 87 ? -28.602 -15.140 43.126 1.00 69.25 87 TYR A N 1
ATOM 703 C CA . TYR A 1 87 ? -28.081 -15.077 44.486 1.00 69.25 87 TYR A CA 1
ATOM 704 C C . TYR A 1 87 ? -29.262 -14.898 45.439 1.00 69.25 87 TYR A C 1
ATOM 706 O O . TYR A 1 87 ? -30.028 -13.945 45.302 1.00 69.25 87 TYR A O 1
ATOM 714 N N . THR A 1 88 ? -29.421 -15.833 46.369 1.00 74.25 88 THR A N 1
ATOM 715 C CA . THR A 1 88 ? -30.326 -15.712 47.514 1.00 74.25 88 THR A CA 1
ATOM 716 C C . THR A 1 88 ? -29.539 -15.172 48.702 1.00 74.25 88 THR A C 1
ATOM 718 O O . THR A 1 88 ? -28.442 -15.662 48.974 1.00 74.25 88 THR A O 1
ATOM 721 N N . VAL A 1 89 ? -30.092 -14.141 49.343 1.00 71.19 89 VAL A N 1
ATOM 722 C CA . VAL A 1 89 ? -29.629 -13.558 50.615 1.00 71.19 89 VAL A CA 1
ATOM 723 C C . VAL A 1 89 ? -30.005 -14.436 51.796 1.00 71.19 89 VAL A C 1
ATOM 725 O O . VAL 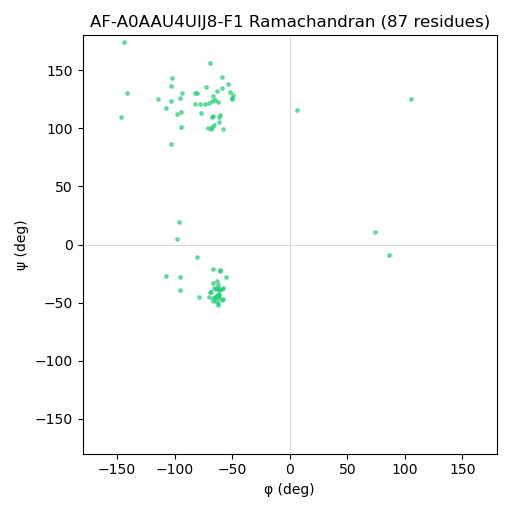A 1 89 ? -31.072 -15.086 51.714 1.00 71.19 89 VAL A O 1
#

Secondary structure (DSSP, 8-state):
------------PPP----TT-GGG-HHHHHHHHHIIIIITT---SSHHHHHHHHHHHHHHHHHT-----SSPPPPP----S--PPPP-

pLDDT: mean 81.1, std 13.22, range [39.91, 96.12]

Mean predicted aligned error: 13.64 Å

Radius of gyration: 25.14 Å; Cα contacts (8 Å, |Δi|>4): 18; chains: 1; bounding box: 58×45×70 Å

Foldseek 3Di:
DDDDDDDDDPPPDDDDDQDPPNCVVPVVVVVVVQLCVQQPPPDDDPDPVSSVVSSVVSVVVCVVPDPDDDPDDDDPDPPPPPDDDDDDD

Solvent-accessible surface area (backbone atoms only — not comparable to full-atom values): 6229 Å² total; per-residue (Å²): 142,82,86,81,81,78,82,83,78,79,79,79,82,78,84,82,86,78,60,91,90,46,60,86,76,36,64,65,60,62,48,50,58,51,48,44,60,65,40,48,60,94,60,88,71,92,50,71,64,53,51,54,49,33,49,51,54,34,50,52,52,52,58,75,68,55,79,77,85,69,88,68,81,75,77,74,77,82,74,77,71,92,67,84,87,78,87,82,133

=== Feature glossary ===
The record interleaves many kinds of information about one protein. Here is each kind framed as the question it answers.

Q: What does the local fold look like, residue by residue?
A: The Foldseek 3Di string encodes local tertiary geometry as a 20-letter alphabet — one character per residue — derived from the relative positions of nearby Cα atoms. Unlike the amino-acid sequence, 3Di is a direct function of the 3D structure, so two proteins with the same fold have similar 3Di strings even at low sequence identity.

Q: Which residues are in helices, strands, or loops?
A: The SS8 string is DSSP's per-residue secondary-structure call. α-helix (H) means an i→i+4 H-bond ladder; β-strand (E) means the residue participates in a β-sheet; 3₁₀ (G) and π (I) are tighter and wider helices; T/S are turns/bends; '-' is loop.

Q: How big and how compact is the whole molecule?
A: Radius of gyration (Rg) is the root-mean-square distance of Cα atoms from their centroid — a single number for overall size and compactness. A globular domain of N residues has Rg ≈ 2.2·N^0.38 Å; an extended or disordered chain has a much larger Rg. The Cα contact count is the number of residue pairs whose Cα atoms are within 8 Å and are more than four positions apart in sequence — a standard proxy for tertiary packing density. The bounding box is the smallest axis-aligned box enclosing all Cα atoms.

Q: Where is each backbone atom in 3D?
A: Structure coordinates are given as an mmCIF _atom_site loop: one row per atom with element, residue name, chain id, sequence number, and x/y/z position in Å. Only the four main-chain atoms per residue are included here; side chains are omitted to keep the record compact.

Q: What is the amino-acid chain?
A: Primary structure: the covalent order of the twenty standard amino acids along the backbone. Two proteins with the same sequence will (almost always) fold to the same structure; two with 30% identity often share a fold but not the details.

Q: What if only a Cα trace is available?
A: Three-state secondary structure (P-SEA) collapses the eight DSSP classes into helix (a), strand (b), and coil (c). P-SEA assigns these from Cα geometry alone — distances and angles — without requiring backbone oxygens, so it works on any Cα trace.

Q: What family and function is it annotated with?
A: Database cross-references. InterPro integrates a dozen domain/family signature databases into unified entries with residue-range hits. GO terms attach function/process/location labels with evidence codes. CATH codes position the fold in a four-level structural taxonomy. Organism is the NCBI-taxonomy species name.

Q: How confident is the AlphaFold model at each residue?
A: pLDDT is the predicted lDDT-Cα score: AlphaFold's confidence that the local environment of each residue (all inter-atomic distances within 15 Å) is correctly placed. It is a per-residue number between 0 and 100, with higher meaning more reliable.

Q: How mobile is each atom in the crystal?
A: B-factor (Debye–Waller factor) reflects atomic displacement in the crystal lattice. It is an experimental observable (units Å²), not a prediction; low values mean the atom is pinned down, high values mean it moves or is heterogeneous across the crystal.

Q: Which residues are buried vs exposed?
A: SASA measures how much of the protein is reachable by solvent. It is computed by rolling a water-sized probe over the atomic surface and summing the exposed area (Å²). Per-residue SASA distinguishes core (buried, low SASA) from surface (exposed, high SASA) residues; total SASA is a whole-molecule size measure.

Q: What do the diagnostic plots show?
A: Plot images: a contact map (which residues are close in 3D, as an N×N binary image), a Ramachandran scatter (backbone torsion angles, revealing secondary-structure composition at a glance), and — for AlphaFold structures — a PAE heatmap (pairwise prediction confidence).

Q: What known structures does this most resemble?
A: The Foldseek neighbor list gives the closest experimentally determined structures in the PDB, ranked by structural alignment. TM-score near 1 means near-identical fold; near 0.3 means only rough topology match. This is how one finds what a novel AlphaFold prediction most resembles in the solved-structure universe.

Q: Are the domains correctly placed relative to each other?
A: Predicted aligned error is AlphaFold's pairwise confidence. Unlike pLDDT (per-residue), PAE is per-residue-pair and captures whether two parts of the structure are correctly placed relative to each other. Units are ångströms of expected positional error.

Q: What do the rendered images show?
A: Structure images are PyMOL renders from six orthogonal camera directions. Cartoon representation draws helices as coils and strands as arrows; sticks shows the backbone as bonds; surface shows the solvent-excluded envelope. Rainbow coloring maps sequence position to hue (blue→red, N→C); chain coloring assigns a distinct color per polypeptide.

Q: What are the backbone torsion angles?
A: φ (phi) and ψ (psi) are the two rotatable backbone dihedrals per residue: φ is the C(i-1)–N–Cα–C torsion, ψ is the N–Cα–C–N(i+1) torsion, both in degrees on (−180°, 180°]. α-helical residues cluster near (−60°, −45°); β-strand residues near (−120°, +130°). A Ramachandran plot is simply a scatter of (φ, ψ) for every residue.